Protein AF-A0AAW0MC09-F1 (afdb_monomer_lite)

Structure (mmCIF, N/CA/C/O backbone):
data_AF-A0AAW0MC09-F1
#
_entry.id   AF-A0AAW0MC09-F1
#
loop_
_atom_site.group_PDB
_atom_site.id
_atom_site.type_symbol
_atom_site.label_atom_id
_atom_site.label_alt_id
_atom_site.label_comp_id
_atom_site.label_asym_id
_atom_site.label_entity_id
_atom_site.label_seq_id
_atom_site.pdbx_PDB_ins_code
_atom_site.Cartn_x
_atom_site.Cartn_y
_atom_site.Cartn_z
_atom_site.occupancy
_atom_site.B_iso_or_equiv
_atom_site.auth_seq_id
_atom_site.auth_comp_id
_atom_site.auth_asym_id
_atom_site.auth_atom_id
_atom_site.pdbx_PDB_model_num
ATOM 1 N N . MET A 1 1 ? 62.954 31.240 36.782 1.00 37.28 1 MET A N 1
ATOM 2 C CA . MET A 1 1 ? 61.511 31.162 36.483 1.00 37.28 1 MET A CA 1
ATOM 3 C C . MET A 1 1 ? 61.408 30.540 35.108 1.00 37.28 1 MET A C 1
ATOM 5 O O . MET A 1 1 ? 62.032 31.078 34.206 1.00 37.28 1 MET A O 1
ATOM 9 N N . SER A 1 2 ? 60.760 29.383 34.988 1.00 42.66 2 SER A N 1
ATOM 10 C CA . SER A 1 2 ? 60.651 28.639 33.728 1.00 42.66 2 SER A CA 1
ATOM 11 C C . SER A 1 2 ? 59.181 28.514 33.343 1.00 42.66 2 SER A C 1
ATOM 13 O O . SER A 1 2 ? 58.342 28.238 34.199 1.00 42.66 2 SER A O 1
ATOM 15 N N . GLU A 1 3 ? 58.916 28.792 32.072 1.00 56.56 3 GLU A N 1
ATOM 16 C CA . GLU A 1 3 ? 57.633 28.738 31.366 1.00 56.56 3 GLU A CA 1
ATOM 17 C C . GLU A 1 3 ? 57.202 27.291 31.055 1.00 56.56 3 GLU A C 1
ATOM 19 O O . GLU A 1 3 ? 58.054 26.406 31.098 1.00 56.56 3 GLU A O 1
ATOM 24 N N . ASP A 1 4 ? 55.904 27.087 30.747 1.00 43.62 4 ASP A N 1
ATOM 25 C CA . ASP A 1 4 ? 55.271 26.022 29.915 1.00 43.62 4 ASP A CA 1
ATOM 26 C C . ASP A 1 4 ? 53.829 25.736 30.424 1.00 43.62 4 ASP A C 1
ATOM 28 O O . ASP A 1 4 ? 53.580 25.808 31.621 1.00 43.62 4 ASP A O 1
ATOM 32 N N . LYS A 1 5 ? 52.782 25.364 29.671 1.00 45.06 5 LYS A N 1
ATOM 33 C CA . LYS A 1 5 ? 52.511 25.168 28.239 1.00 45.06 5 LYS A CA 1
ATOM 34 C C . LYS A 1 5 ? 50.998 24.922 28.067 1.00 45.06 5 LYS A C 1
ATOM 36 O O . LYS A 1 5 ? 50.389 24.233 28.877 1.00 45.06 5 LYS A O 1
ATOM 41 N N . ALA A 1 6 ? 50.449 25.440 26.970 1.00 40.31 6 ALA A N 1
ATOM 42 C CA . ALA A 1 6 ? 49.370 24.889 26.137 1.00 40.31 6 ALA A CA 1
ATOM 43 C C . ALA A 1 6 ? 48.249 24.046 26.795 1.00 40.31 6 ALA A C 1
ATOM 45 O O . ALA A 1 6 ? 48.394 22.846 27.020 1.00 40.31 6 ALA A O 1
ATOM 46 N N . CYS A 1 7 ? 47.054 24.635 26.917 1.00 45.56 7 CYS A N 1
ATOM 47 C CA . CYS A 1 7 ? 45.808 23.874 27.007 1.00 45.56 7 CYS A CA 1
ATOM 48 C C . CYS A 1 7 ? 45.470 23.339 25.606 1.00 45.56 7 CYS A C 1
ATOM 50 O O . CYS A 1 7 ? 44.885 24.034 24.774 1.00 45.56 7 CYS A O 1
ATOM 52 N N . THR A 1 8 ? 45.941 22.130 25.307 1.00 40.38 8 THR A N 1
ATOM 53 C CA . THR A 1 8 ? 45.700 21.455 24.033 1.00 40.38 8 THR A CA 1
ATOM 54 C C . THR A 1 8 ? 44.261 20.962 23.978 1.00 40.38 8 THR A C 1
ATOM 56 O O . THR A 1 8 ? 43.863 20.036 24.682 1.00 40.38 8 THR A O 1
ATOM 59 N N . SER A 1 9 ? 43.486 21.604 23.114 1.00 52.22 9 SER A N 1
ATOM 60 C CA . SER A 1 9 ? 42.202 21.133 22.620 1.00 52.22 9 SER A CA 1
ATOM 61 C C . SER A 1 9 ? 42.309 19.762 21.950 1.00 52.22 9 SER A C 1
ATOM 63 O O . SER A 1 9 ? 43.272 19.508 21.227 1.00 52.22 9 SER A O 1
ATOM 65 N N . SER A 1 10 ? 41.205 19.016 22.032 1.00 54.09 10 SER A N 1
ATOM 66 C CA . SER A 1 10 ? 40.846 17.865 21.196 1.00 54.09 10 SER A CA 1
ATOM 67 C C . SER A 1 10 ? 41.462 16.538 21.619 1.00 54.09 10 SER A C 1
ATOM 69 O O . SER A 1 10 ? 42.669 16.445 21.738 1.00 54.09 10 SER A O 1
ATOM 71 N N . LEU A 1 11 ? 40.607 15.531 21.823 1.00 49.94 11 LEU A N 1
ATOM 72 C CA . LEU A 1 11 ? 40.699 14.173 21.268 1.00 49.94 11 LEU A CA 1
ATOM 73 C C . LEU A 1 11 ? 39.473 13.376 21.775 1.00 49.94 11 LEU A C 1
ATOM 75 O O . LEU A 1 11 ? 39.583 12.475 22.601 1.00 49.94 11 LEU A O 1
ATOM 79 N N . VAL A 1 12 ? 38.270 13.726 21.299 1.00 50.88 12 VAL A N 1
ATOM 80 C CA . VAL A 1 12 ? 37.156 12.759 21.289 1.00 50.88 12 VAL A CA 1
ATOM 81 C C . VAL A 1 12 ? 37.429 11.824 20.118 1.00 50.88 12 VAL A C 1
ATOM 83 O O . VAL A 1 12 ? 37.385 12.240 18.960 1.00 50.88 12 VAL A O 1
ATOM 86 N N . SER A 1 13 ? 37.789 10.582 20.436 1.00 51.94 13 SER A N 1
ATOM 87 C CA . SER A 1 13 ? 38.109 9.533 19.471 1.00 51.94 13 SER A CA 1
ATOM 88 C C . SER A 1 13 ? 36.950 9.327 18.496 1.00 51.94 13 SER A C 1
ATOM 90 O O . SER A 1 13 ? 35.849 8.933 18.878 1.00 51.94 13 SER A O 1
ATOM 92 N N . LYS A 1 14 ? 37.222 9.605 17.221 1.00 55.19 14 LYS A N 1
ATOM 93 C CA . LYS A 1 14 ? 36.263 9.631 16.107 1.00 55.19 14 LYS A CA 1
ATOM 94 C C . LYS A 1 14 ? 35.772 8.241 15.672 1.00 55.19 14 LYS A C 1
ATOM 96 O O . LYS A 1 14 ? 34.895 8.153 14.826 1.00 55.19 14 LYS A O 1
ATOM 101 N N . GLU A 1 15 ? 36.321 7.176 16.253 1.00 53.97 15 GLU A N 1
ATOM 102 C CA . GLU A 1 15 ? 36.104 5.790 15.814 1.00 53.97 15 GLU A CA 1
ATOM 103 C C . GLU A 1 15 ? 34.953 5.085 16.547 1.00 53.97 15 GLU A C 1
ATOM 105 O O . GLU A 1 15 ? 34.373 4.152 16.013 1.00 53.97 15 GLU A O 1
ATOM 110 N N . LYS A 1 16 ? 34.553 5.537 17.745 1.00 52.34 16 LYS A N 1
ATOM 111 C CA . LYS A 1 16 ? 33.585 4.794 18.581 1.00 52.34 16 LYS A CA 1
ATOM 112 C C . LYS A 1 16 ? 32.110 5.134 18.323 1.00 52.34 16 LYS A C 1
ATOM 114 O O . LYS A 1 16 ? 31.219 4.508 18.894 1.00 52.34 16 LYS A O 1
ATOM 119 N N . VAL A 1 17 ? 31.851 6.157 17.507 1.00 54.62 17 VAL A N 1
ATOM 120 C CA . VAL A 1 17 ? 30.492 6.644 17.209 1.00 54.62 17 VAL A CA 1
ATOM 121 C C . VAL A 1 17 ? 29.860 5.857 16.057 1.00 54.62 17 VAL A C 1
ATOM 123 O O . VAL A 1 17 ? 28.640 5.745 16.007 1.00 54.62 17 VAL A O 1
ATOM 126 N N . ASP A 1 18 ? 30.668 5.260 15.180 1.00 57.72 18 ASP A N 1
ATOM 127 C CA . ASP A 1 18 ? 30.186 4.619 13.953 1.00 57.72 18 ASP A CA 1
ATOM 128 C C . ASP A 1 18 ? 29.474 3.286 14.236 1.00 57.72 18 ASP A C 1
ATOM 130 O O . ASP A 1 18 ? 28.317 3.105 13.862 1.00 57.72 18 ASP A O 1
ATOM 134 N N . ASP A 1 19 ? 30.082 2.408 15.040 1.00 60.41 19 ASP A N 1
ATOM 135 C CA . ASP A 1 19 ? 29.486 1.111 15.408 1.00 60.41 19 ASP A CA 1
ATOM 136 C C . ASP A 1 19 ? 28.172 1.255 16.193 1.00 60.41 19 ASP A C 1
ATOM 138 O O . ASP A 1 19 ? 27.230 0.481 16.019 1.00 60.41 19 ASP A O 1
ATOM 142 N N . THR A 1 20 ? 28.081 2.284 17.043 1.00 64.88 20 THR A N 1
ATOM 143 C CA . THR A 1 20 ? 26.876 2.547 17.847 1.00 64.88 20 THR A CA 1
ATOM 144 C C . THR A 1 20 ? 25.746 3.121 16.987 1.00 64.88 20 THR A C 1
ATOM 146 O O . THR A 1 20 ? 24.583 2.780 17.194 1.00 64.88 20 THR A O 1
ATOM 149 N N . MET A 1 21 ? 26.069 3.964 16.000 1.00 63.19 21 MET A N 1
ATOM 150 C CA . MET A 1 21 ? 25.094 4.518 15.053 1.00 63.19 21 MET A CA 1
ATOM 151 C C . MET A 1 21 ? 24.599 3.459 14.057 1.00 63.19 21 MET A C 1
ATOM 153 O O . MET A 1 21 ? 23.406 3.420 13.762 1.00 63.19 21 MET A O 1
ATOM 157 N N . ASN A 1 22 ? 25.479 2.564 13.598 1.00 61.34 22 ASN A N 1
ATOM 158 C CA . ASN A 1 22 ? 25.118 1.443 12.727 1.00 61.34 22 ASN A CA 1
ATOM 159 C C . ASN A 1 22 ? 24.228 0.423 13.459 1.00 61.34 22 ASN A C 1
ATOM 161 O O . ASN A 1 22 ? 23.187 0.031 12.940 1.00 61.34 22 ASN A O 1
ATOM 165 N N . SER A 1 23 ? 24.546 0.087 14.715 1.00 60.66 23 SER A N 1
ATOM 166 C CA . SER A 1 23 ? 23.701 -0.790 15.544 1.00 60.66 23 SER A CA 1
ATOM 167 C C . SER A 1 23 ? 22.334 -0.170 15.884 1.00 60.66 23 SER A C 1
ATO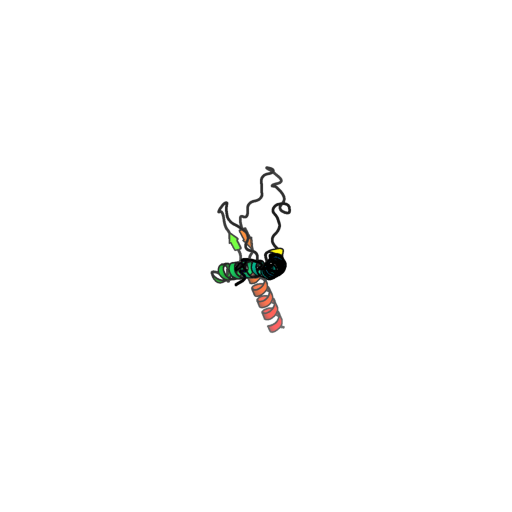M 169 O O . SER A 1 23 ? 21.324 -0.878 15.970 1.00 60.66 23 SER A O 1
ATOM 171 N N . LEU A 1 24 ? 22.268 1.162 16.025 1.00 59.72 24 LEU A N 1
ATOM 172 C CA . LEU A 1 24 ? 20.998 1.879 16.138 1.00 59.72 24 LEU A CA 1
ATOM 173 C C . LEU A 1 24 ? 20.177 1.727 14.848 1.00 59.72 24 LEU A C 1
ATOM 175 O O . LEU A 1 24 ? 18.976 1.505 14.949 1.00 59.72 24 LEU A O 1
ATOM 179 N N . MET A 1 25 ? 20.814 1.796 13.670 1.00 59.72 25 MET A N 1
ATOM 180 C CA . MET A 1 25 ? 20.168 1.649 12.359 1.00 59.72 25 MET A CA 1
ATOM 181 C C . MET A 1 25 ? 19.569 0.245 12.145 1.00 59.72 25 MET A C 1
ATOM 183 O O . MET A 1 25 ? 18.428 0.137 11.698 1.00 59.72 25 MET A O 1
ATOM 187 N N . ASP A 1 26 ? 20.273 -0.815 12.552 1.00 55.94 26 ASP A N 1
ATOM 188 C CA . ASP A 1 26 ? 19.785 -2.206 12.465 1.00 55.94 26 ASP A CA 1
ATOM 189 C C . ASP A 1 26 ? 18.561 -2.462 13.360 1.00 55.94 26 ASP A C 1
ATOM 191 O O . ASP A 1 26 ? 17.666 -3.240 13.029 1.00 55.94 26 ASP A O 1
ATOM 195 N N . SER A 1 27 ? 18.440 -1.728 14.469 1.00 56.09 27 SER A N 1
ATOM 196 C CA . SER A 1 27 ? 17.258 -1.797 15.339 1.00 56.09 27 SER A CA 1
ATOM 197 C C . SER A 1 27 ? 15.986 -1.211 14.691 1.00 56.09 27 SER A C 1
ATOM 199 O O . SER A 1 27 ? 14.887 -1.402 15.218 1.00 56.09 27 SER A O 1
ATOM 201 N N . PHE A 1 28 ? 16.096 -0.523 13.543 1.00 52.72 28 PHE A N 1
ATOM 202 C CA . PHE A 1 28 ? 14.957 -0.002 12.774 1.00 52.72 28 PHE A CA 1
ATOM 203 C C . PHE A 1 28 ? 14.399 -0.984 11.735 1.00 52.72 28 PHE A C 1
ATOM 205 O O . PHE A 1 28 ? 13.360 -0.688 11.140 1.00 52.72 28 PHE A O 1
ATOM 212 N N . GLU A 1 29 ? 14.997 -2.160 11.519 1.00 52.78 29 GLU A N 1
ATOM 213 C CA . GLU A 1 29 ? 14.425 -3.147 10.586 1.00 52.78 29 GLU A CA 1
ATOM 214 C C . GLU A 1 29 ? 13.011 -3.590 11.017 1.00 52.78 29 GLU A C 1
ATOM 216 O O . GLU A 1 29 ? 12.113 -3.731 10.185 1.00 52.78 29 GLU A O 1
ATOM 221 N N . GLY A 1 30 ? 12.749 -3.663 12.329 1.00 57.44 30 GLY A N 1
ATOM 222 C CA . GLY A 1 30 ? 11.408 -3.904 12.883 1.00 57.44 30 GLY A CA 1
ATOM 223 C C . GLY A 1 30 ? 10.454 -2.698 12.841 1.00 57.44 30 GLY A C 1
ATOM 224 O O . GLY A 1 30 ? 9.251 -2.846 13.073 1.00 57.44 30 GLY A O 1
ATOM 225 N N . ASP A 1 31 ? 10.950 -1.495 12.544 1.00 73.00 31 ASP A N 1
ATOM 226 C CA . ASP A 1 31 ? 10.145 -0.267 12.507 1.00 73.00 31 ASP A CA 1
ATOM 227 C C . ASP A 1 31 ? 9.295 -0.185 11.228 1.00 73.00 31 ASP A C 1
ATOM 229 O O . ASP A 1 31 ? 8.140 0.243 11.256 1.00 73.00 31 ASP A O 1
ATOM 233 N N . ASN A 1 32 ? 9.817 -0.670 10.099 1.00 82.56 32 ASN A N 1
ATOM 234 C CA . ASN A 1 32 ? 9.090 -0.683 8.828 1.00 82.56 32 ASN A CA 1
ATOM 235 C C . ASN A 1 32 ? 7.843 -1.585 8.876 1.00 82.56 32 ASN A C 1
ATOM 237 O O . ASN A 1 32 ? 6.740 -1.159 8.515 1.00 82.56 32 ASN A O 1
ATOM 241 N N . ASP A 1 33 ? 7.985 -2.806 9.389 1.00 86.38 33 ASP A N 1
ATOM 242 C CA . ASP A 1 33 ? 6.856 -3.725 9.540 1.00 86.38 33 ASP A CA 1
ATOM 243 C C . ASP A 1 33 ? 5.835 -3.192 10.543 1.00 86.38 33 ASP A C 1
ATOM 245 O O . ASP A 1 33 ? 4.634 -3.223 10.274 1.00 86.38 33 ASP A O 1
ATOM 249 N N . ARG A 1 34 ? 6.287 -2.591 11.649 1.00 86.06 34 ARG A N 1
ATOM 250 C CA . ARG A 1 34 ? 5.394 -1.940 12.614 1.00 86.06 34 ARG A CA 1
ATOM 251 C C . ARG A 1 34 ? 4.609 -0.783 11.990 1.00 86.06 34 ARG A C 1
ATOM 253 O O . ARG A 1 34 ? 3.407 -0.665 12.231 1.00 86.06 34 ARG A O 1
ATOM 260 N N . LYS A 1 35 ? 5.255 0.058 11.178 1.00 88.12 35 LYS A N 1
ATOM 261 C CA . LYS A 1 35 ? 4.608 1.159 10.439 1.00 88.12 35 LYS A CA 1
ATOM 262 C C . LYS A 1 35 ? 3.617 0.647 9.396 1.00 88.12 35 LYS A C 1
ATOM 264 O O . LYS A 1 35 ? 2.517 1.195 9.274 1.00 88.12 35 LYS A O 1
ATOM 269 N N . SER A 1 36 ? 3.985 -0.409 8.674 1.00 87.94 36 SER A N 1
ATOM 270 C CA . SER A 1 36 ? 3.120 -1.075 7.695 1.00 87.94 36 SER A CA 1
ATOM 271 C C . SER A 1 36 ? 1.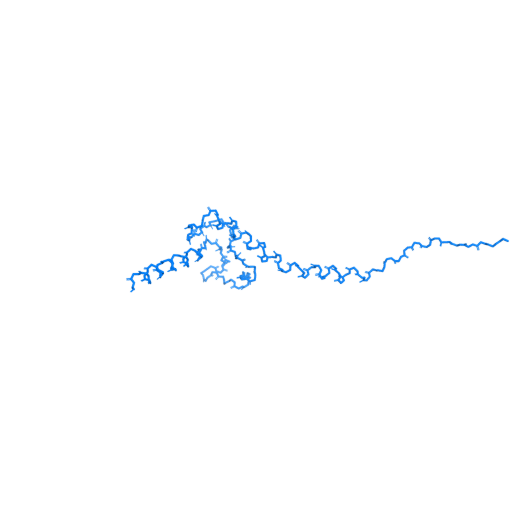886 -1.662 8.375 1.00 87.94 36 SER A C 1
ATOM 273 O O . SER A 1 36 ? 0.761 -1.390 7.956 1.00 87.94 36 SER A O 1
ATOM 275 N N . TRP A 1 37 ? 2.078 -2.349 9.501 1.00 88.00 37 TRP A N 1
ATOM 276 C CA . TRP A 1 37 ? 1.005 -2.899 10.318 1.00 88.00 37 TRP A CA 1
ATOM 277 C C . TRP A 1 37 ? 0.081 -1.817 10.883 1.00 88.00 37 TRP A C 1
ATOM 279 O O . TRP A 1 37 ? -1.138 -1.922 10.753 1.00 88.00 37 TRP A O 1
ATOM 289 N N . ALA A 1 38 ? 0.633 -0.734 11.434 1.00 89.50 38 ALA A N 1
ATOM 290 C CA . ALA A 1 38 ? -0.159 0.386 11.939 1.00 89.50 38 ALA A CA 1
ATOM 291 C C . ALA A 1 38 ? -1.005 1.029 10.826 1.00 89.50 38 ALA A C 1
ATOM 293 O O . ALA A 1 38 ? -2.209 1.224 10.997 1.00 89.50 38 ALA A O 1
ATOM 294 N N . SER A 1 39 ? -0.406 1.276 9.656 1.00 88.56 39 SER A N 1
ATOM 295 C CA . SER A 1 39 ? -1.113 1.805 8.480 1.00 88.56 39 SER A CA 1
ATOM 296 C C . SER A 1 39 ? -2.203 0.844 8.000 1.00 88.56 39 SER A C 1
ATOM 298 O O . SER A 1 39 ? -3.303 1.262 7.628 1.00 88.56 39 SER A O 1
ATOM 300 N N . PHE A 1 40 ? -1.916 -0.460 8.032 1.00 88.50 40 PHE A N 1
ATOM 301 C CA . PHE A 1 40 ? -2.864 -1.509 7.689 1.00 88.50 40 PHE A CA 1
ATOM 302 C C . PHE A 1 40 ? -4.069 -1.508 8.640 1.00 88.50 40 PHE A C 1
ATOM 304 O O . PHE A 1 40 ? -5.218 -1.485 8.186 1.00 88.50 40 PHE A O 1
ATOM 311 N N . GLN A 1 41 ? -3.828 -1.470 9.952 1.00 87.31 41 GLN A N 1
ATOM 312 C CA . GLN A 1 41 ? -4.872 -1.423 10.977 1.00 87.31 41 GLN A CA 1
ATOM 313 C C . GLN A 1 41 ? -5.697 -0.137 10.903 1.00 87.31 41 GLN A C 1
ATOM 315 O O . GLN A 1 41 ? -6.923 -0.199 10.948 1.00 87.31 41 GLN A O 1
ATOM 320 N N . GLU A 1 42 ? -5.058 1.020 10.727 1.00 89.56 42 GLU A N 1
ATOM 321 C CA . GLU A 1 42 ? -5.755 2.305 10.627 1.00 89.56 42 GLU A CA 1
ATOM 322 C 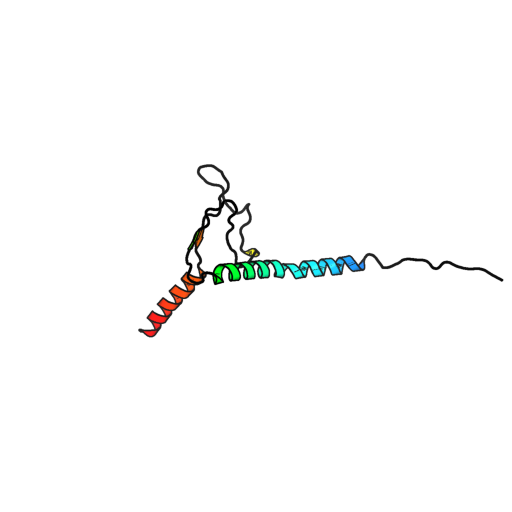C . GLU A 1 42 ? -6.702 2.334 9.419 1.00 89.56 42 GLU A C 1
ATOM 324 O O . GLU A 1 42 ? -7.825 2.838 9.496 1.00 89.56 42 GLU A O 1
ATOM 329 N N . ARG A 1 43 ? -6.277 1.768 8.280 1.00 87.38 43 ARG A N 1
ATOM 330 C CA . ARG A 1 43 ? -7.113 1.719 7.074 1.00 87.38 43 ARG A CA 1
ATOM 331 C C . ARG A 1 43 ? -8.249 0.710 7.208 1.00 87.38 43 ARG A C 1
ATOM 333 O O . ARG A 1 43 ? -9.373 1.035 6.836 1.00 87.38 43 ARG A O 1
ATOM 340 N N . THR A 1 44 ? -7.961 -0.492 7.705 1.00 84.56 44 THR A N 1
ATOM 341 C CA . THR A 1 44 ? -8.954 -1.575 7.821 1.00 84.56 44 THR A CA 1
ATOM 342 C C . THR A 1 44 ? -9.953 -1.332 8.951 1.00 84.56 44 THR A C 1
ATOM 344 O O . THR A 1 44 ? -11.122 -1.680 8.813 1.00 84.56 44 THR A O 1
ATOM 347 N N . GLY A 1 45 ? -9.544 -0.652 10.024 1.00 85.88 45 GLY A N 1
ATOM 348 C CA . GLY A 1 45 ? -10.411 -0.284 11.144 1.00 85.88 45 GLY A CA 1
ATOM 349 C C . GLY A 1 45 ? -11.514 0.716 10.785 1.00 85.88 45 GLY A C 1
ATOM 350 O O . GLY A 1 45 ? -12.553 0.724 11.436 1.00 85.88 45 GLY A O 1
ATOM 351 N N . LYS A 1 46 ? -11.341 1.516 9.721 1.00 88.25 46 LYS A N 1
ATOM 352 C CA . LYS A 1 46 ? -12.374 2.453 9.229 1.00 88.25 46 LYS A CA 1
ATOM 353 C C . LYS A 1 46 ? -13.596 1.734 8.658 1.00 88.25 46 LYS A C 1
ATOM 355 O O . LYS A 1 46 ? -14.701 2.261 8.722 1.00 88.25 46 LYS A O 1
ATOM 360 N N . ALA A 1 47 ? -13.394 0.551 8.085 1.00 85.94 47 ALA A N 1
ATOM 361 C CA . ALA A 1 47 ? -14.451 -0.255 7.492 1.00 85.94 47 ALA A CA 1
ATOM 362 C C . ALA A 1 47 ? -14.115 -1.749 7.657 1.00 85.94 47 ALA A C 1
ATOM 364 O O . ALA A 1 47 ? -13.774 -2.419 6.681 1.00 85.94 47 ALA A O 1
ATOM 365 N N . PRO A 1 48 ? -14.229 -2.305 8.879 1.00 81.38 48 PRO A N 1
ATOM 366 C CA . PRO A 1 48 ? -13.884 -3.706 9.153 1.00 81.38 48 PRO A CA 1
ATOM 367 C C . PRO A 1 48 ? -14.794 -4.688 8.401 1.00 81.38 48 PRO A C 1
ATOM 369 O O . PRO A 1 48 ? -14.502 -5.880 8.290 1.00 81.38 48 PRO A O 1
ATOM 372 N N . GLU A 1 49 ? -15.914 -4.179 7.883 1.00 80.75 49 GLU A N 1
ATOM 373 C CA . GLU A 1 49 ? -16.887 -4.914 7.092 1.00 80.75 49 GLU A CA 1
ATOM 374 C C . GLU A 1 49 ? -16.559 -5.009 5.601 1.00 80.75 49 GLU A C 1
ATOM 376 O O . GLU A 1 49 ? -17.185 -5.769 4.859 1.00 80.75 49 GLU A O 1
ATOM 381 N N . GLN A 1 50 ? -15.571 -4.249 5.149 1.00 84.50 50 GLN A N 1
ATOM 382 C CA . GLN A 1 50 ? -15.241 -4.146 3.745 1.00 84.50 50 GLN A CA 1
ATOM 383 C C . GLN A 1 50 ? -14.510 -5.404 3.262 1.00 84.50 50 GLN A C 1
ATOM 385 O O . GLN A 1 50 ? -13.480 -5.796 3.804 1.00 84.50 50 GLN A O 1
ATOM 390 N N . VAL A 1 51 ? -15.039 -6.028 2.209 1.00 83.62 51 VAL A N 1
ATOM 391 C CA . VAL A 1 51 ? -14.414 -7.185 1.536 1.00 83.62 51 VAL A CA 1
ATOM 392 C C . VAL A 1 51 ? -13.600 -6.784 0.307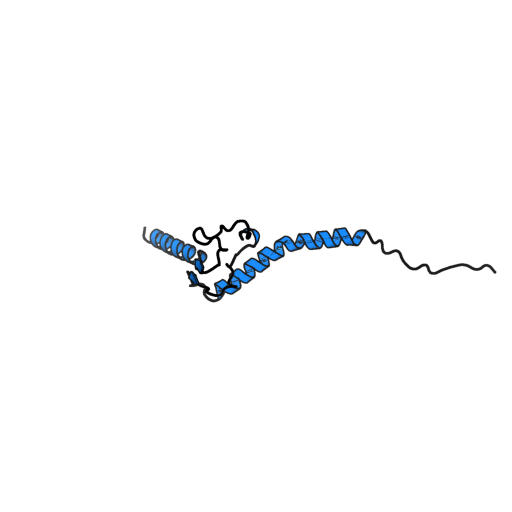 1.00 83.62 51 VAL A C 1
ATOM 394 O O . VAL A 1 51 ? -12.714 -7.521 -0.114 1.00 83.62 51 VAL A O 1
ATOM 397 N N . LEU A 1 52 ? -13.870 -5.604 -0.255 1.00 87.81 52 LEU A N 1
ATOM 398 C CA . LEU A 1 52 ? -13.222 -5.092 -1.457 1.00 87.81 52 LEU A CA 1
ATOM 399 C C . LEU A 1 52 ? -12.857 -3.623 -1.273 1.00 87.81 52 LEU A C 1
ATOM 401 O O . LEU A 1 52 ? -13.727 -2.783 -1.037 1.00 87.81 52 LEU A O 1
ATOM 405 N N . ARG A 1 53 ? -11.578 -3.303 -1.453 1.00 86.81 53 ARG A N 1
ATOM 406 C CA . ARG A 1 53 ? -11.067 -1.937 -1.522 1.00 86.81 53 ARG A CA 1
ATOM 407 C C . ARG A 1 53 ? -10.756 -1.587 -2.971 1.00 86.81 53 ARG A C 1
ATOM 409 O O . ARG A 1 53 ? -9.729 -2.003 -3.492 1.00 86.81 53 ARG A O 1
ATOM 416 N N . TYR A 1 54 ? -11.614 -0.788 -3.593 1.00 88.56 54 TYR A N 1
ATOM 417 C CA . TYR A 1 54 ? -11.409 -0.255 -4.941 1.00 88.56 54 TYR A CA 1
ATOM 418 C C . TYR A 1 54 ? -10.793 1.151 -4.883 1.00 88.56 54 TYR A C 1
ATOM 420 O O . TYR A 1 54 ? -11.207 1.980 -4.072 1.00 88.56 54 TYR A O 1
ATOM 428 N N . CYS A 1 55 ? -9.782 1.429 -5.706 1.00 84.81 55 CYS A N 1
ATOM 429 C CA . CYS A 1 55 ? -9.065 2.702 -5.766 1.00 84.81 55 CYS A CA 1
ATOM 430 C C . CYS A 1 55 ? -8.642 3.025 -7.205 1.00 84.81 55 CYS A C 1
ATOM 432 O O . CYS A 1 55 ? -7.611 2.565 -7.675 1.00 84.81 55 CYS A O 1
ATOM 434 N N . ARG A 1 56 ? -9.386 3.913 -7.871 1.00 79.00 56 ARG A N 1
ATOM 435 C CA . ARG A 1 56 ? -9.119 4.326 -9.262 1.00 79.00 56 ARG A CA 1
ATOM 436 C C . ARG A 1 56 ? -7.996 5.367 -9.418 1.00 79.00 56 ARG A C 1
ATOM 438 O O . ARG A 1 56 ? -7.723 5.829 -10.519 1.00 79.00 56 ARG A O 1
ATOM 445 N N . ASN A 1 57 ? -7.387 5.812 -8.321 1.00 81.56 57 ASN A N 1
ATOM 446 C CA . ASN A 1 57 ? -6.404 6.891 -8.367 1.00 81.56 57 ASN A CA 1
ATOM 447 C C . ASN A 1 57 ? -5.051 6.370 -8.876 1.00 81.56 57 ASN A C 1
ATOM 449 O O . ASN A 1 57 ? -4.560 5.376 -8.352 1.00 81.56 57 ASN A O 1
ATOM 453 N N . GLY A 1 58 ? -4.400 7.067 -9.813 1.00 76.12 58 GLY A N 1
ATOM 454 C CA . GLY A 1 58 ? -3.123 6.618 -10.401 1.00 76.12 58 GLY A CA 1
ATOM 455 C C . GLY A 1 58 ? -1.960 6.486 -9.404 1.00 76.12 58 GLY A C 1
ATOM 456 O O . GLY A 1 58 ? -0.994 5.781 -9.666 1.00 76.12 58 GLY A O 1
ATOM 457 N N . GLY A 1 59 ? -2.065 7.129 -8.235 1.00 79.44 59 GLY A N 1
ATOM 458 C CA . GLY A 1 59 ? -1.121 6.984 -7.120 1.00 79.44 59 GLY A CA 1
ATOM 459 C C . GLY A 1 59 ? -1.563 5.998 -6.035 1.00 79.44 59 GLY A C 1
ATOM 460 O O . GLY A 1 59 ? -0.960 5.966 -4.961 1.00 79.44 59 GLY A O 1
ATOM 461 N N . ALA A 1 60 ? -2.648 5.250 -6.248 1.00 84.19 60 ALA A N 1
ATOM 462 C CA . ALA A 1 60 ? -3.128 4.288 -5.272 1.00 84.19 60 ALA A CA 1
ATOM 463 C C . ALA A 1 60 ? -2.116 3.153 -5.098 1.00 84.19 60 ALA A C 1
ATOM 465 O O . ALA A 1 60 ? -1.538 2.649 -6.057 1.00 84.19 60 ALA A O 1
ATOM 466 N N . LYS A 1 61 ? -1.910 2.755 -3.843 1.00 85.94 61 LYS A N 1
ATOM 467 C CA . LYS A 1 61 ? -1.022 1.654 -3.485 1.00 85.94 61 LYS A CA 1
ATOM 468 C C . LYS A 1 61 ? -1.811 0.541 -2.789 1.00 85.94 61 LYS A C 1
ATOM 470 O O . LYS A 1 61 ? -2.777 0.850 -2.066 1.00 85.94 61 LYS A O 1
ATOM 475 N N . PRO A 1 62 ? -1.415 -0.726 -3.002 1.00 88.00 62 PRO A N 1
ATOM 476 C CA . PRO A 1 62 ? -1.885 -1.835 -2.188 1.00 88.00 62 PRO A CA 1
ATOM 477 C C . PRO A 1 62 ? -1.476 -1.625 -0.729 1.00 88.00 62 PRO A C 1
ATOM 479 O O . PRO A 1 62 ? -0.464 -0.989 -0.431 1.00 88.00 62 PRO A O 1
ATOM 482 N N . LEU A 1 63 ? -2.301 -2.137 0.174 1.00 88.12 63 LEU A N 1
ATOM 483 C CA . LEU A 1 63 ? -2.089 -2.078 1.610 1.00 88.12 63 LEU A CA 1
ATOM 484 C C . LEU A 1 63 ? -1.493 -3.408 2.073 1.00 88.12 63 LEU A C 1
ATOM 486 O O . LEU A 1 63 ? -2.115 -4.455 1.878 1.00 88.12 63 LEU A O 1
ATOM 490 N N . TRP A 1 64 ? -0.327 -3.359 2.708 1.00 87.12 64 TRP A N 1
ATOM 491 C CA . TRP A 1 64 ? 0.391 -4.544 3.170 1.00 87.12 64 TRP A CA 1
ATOM 492 C C . TRP A 1 64 ? 0.507 -4.542 4.696 1.00 87.12 64 TRP A C 1
ATOM 494 O O . TRP A 1 64 ? 0.813 -3.497 5.269 1.00 87.12 64 TRP A O 1
ATOM 504 N N . PRO A 1 65 ? 0.256 -5.679 5.369 1.00 85.38 65 PRO A N 1
ATOM 505 C CA . PRO A 1 65 ? 0.429 -5.788 6.816 1.00 85.38 65 PRO A CA 1
ATOM 506 C C . PRO A 1 65 ? 1.906 -5.850 7.228 1.00 85.38 65 PRO A C 1
ATOM 508 O O . PRO A 1 65 ? 2.227 -5.502 8.357 1.00 85.38 65 PRO A O 1
ATOM 511 N N . MET A 1 66 ? 2.786 -6.278 6.319 1.00 87.00 66 MET A N 1
ATOM 512 C CA . MET A 1 66 ? 4.234 -6.368 6.505 1.00 87.00 66 MET A CA 1
ATOM 513 C C . MET A 1 66 ? 4.920 -5.885 5.233 1.00 87.00 66 MET A C 1
ATOM 515 O O . MET A 1 66 ? 4.425 -6.128 4.130 1.00 87.00 66 MET A O 1
ATOM 519 N N . SER A 1 67 ? 6.053 -5.218 5.384 1.00 83.19 67 SER A N 1
ATOM 520 C CA . SER A 1 67 ? 6.825 -4.669 4.275 1.00 83.19 67 SER A CA 1
ATOM 521 C C . SER A 1 67 ? 7.598 -5.742 3.512 1.00 83.19 67 SER A C 1
ATOM 523 O O . SER A 1 67 ? 7.689 -5.678 2.290 1.00 83.19 67 SER A O 1
ATOM 525 N N . SER A 1 68 ? 8.050 -6.784 4.210 1.00 81.62 68 SER A N 1
ATOM 526 C CA . SER A 1 68 ? 8.706 -7.966 3.636 1.00 81.62 68 SER A CA 1
ATOM 527 C C . SER A 1 68 ? 7.821 -8.753 2.659 1.00 81.62 68 SER A C 1
ATOM 529 O O . SER A 1 68 ? 8.330 -9.404 1.752 1.00 81.62 68 SER A O 1
ATOM 531 N N . GLY A 1 69 ? 6.494 -8.681 2.808 1.00 78.56 69 GLY A N 1
ATOM 532 C CA . GLY A 1 69 ? 5.536 -9.339 1.912 1.00 78.56 69 GLY A CA 1
ATOM 533 C C . GLY A 1 69 ? 5.199 -8.541 0.649 1.00 78.56 69 GLY A C 1
ATOM 534 O O . GLY A 1 69 ? 4.437 -9.027 -0.186 1.00 78.56 69 GLY A O 1
ATOM 535 N N . GLN A 1 70 ? 5.711 -7.315 0.513 1.00 85.81 70 GLN A N 1
ATOM 536 C CA . GLN A 1 70 ? 5.412 -6.459 -0.626 1.00 85.81 70 GLN A CA 1
ATOM 537 C C . GLN A 1 70 ? 6.300 -6.832 -1.831 1.00 85.81 70 GLN A C 1
ATOM 539 O O . GLN A 1 70 ? 7.522 -6.741 -1.727 1.00 85.81 70 GLN A O 1
ATOM 544 N N . PRO A 1 71 ? 5.722 -7.168 -3.002 1.00 86.00 71 PRO A N 1
ATOM 545 C CA . PRO A 1 71 ? 6.504 -7.424 -4.205 1.00 86.00 71 PRO A CA 1
ATOM 546 C C . PRO A 1 71 ? 7.233 -6.157 -4.657 1.00 86.00 71 PRO A C 1
ATOM 548 O O . PRO A 1 71 ? 6.689 -5.043 -4.610 1.00 86.00 71 PRO A O 1
ATOM 551 N N . SER A 1 72 ? 8.463 -6.328 -5.133 1.00 85.88 72 SER A N 1
ATOM 552 C CA . SER A 1 72 ? 9.223 -5.249 -5.747 1.00 85.88 72 SER A CA 1
ATOM 553 C C . SER A 1 72 ? 8.659 -4.924 -7.134 1.00 85.88 72 SER A C 1
ATOM 555 O O . SER A 1 72 ? 7.926 -5.701 -7.746 1.00 85.88 72 SER A O 1
ATOM 557 N N . LYS A 1 73 ? 9.027 -3.762 -7.687 1.00 82.88 73 LYS A N 1
ATOM 558 C CA . LYS A 1 73 ? 8.616 -3.396 -9.055 1.00 82.88 73 LYS A CA 1
ATOM 559 C C . LYS A 1 73 ? 9.132 -4.371 -10.118 1.00 82.88 73 LYS A C 1
ATOM 561 O O . LYS A 1 73 ? 8.549 -4.418 -11.194 1.00 82.88 73 LYS A O 1
ATOM 566 N N . ALA A 1 74 ? 10.217 -5.094 -9.837 1.00 84.44 74 ALA A N 1
ATOM 567 C CA . ALA A 1 74 ? 10.771 -6.089 -10.747 1.00 84.44 74 ALA A CA 1
ATOM 568 C C . ALA A 1 74 ? 9.950 -7.389 -10.752 1.00 84.44 74 ALA A C 1
ATOM 570 O O . ALA A 1 74 ? 9.898 -8.062 -11.776 1.00 84.44 74 ALA A O 1
ATOM 571 N N . ASP A 1 75 ? 9.266 -7.695 -9.645 1.00 86.69 75 ASP A N 1
ATOM 572 C CA . ASP A 1 75 ? 8.452 -8.909 -9.493 1.00 86.69 75 ASP A CA 1
ATOM 573 C C . ASP A 1 75 ? 7.078 -8.784 -10.168 1.00 86.69 75 ASP A C 1
ATOM 575 O O . ASP A 1 75 ? 6.382 -9.776 -10.383 1.00 86.69 75 ASP A O 1
ATOM 579 N N . ILE A 1 76 ? 6.660 -7.557 -10.497 1.00 88.94 76 ILE A N 1
ATOM 580 C CA . ILE A 1 76 ? 5.366 -7.282 -11.119 1.00 88.94 76 ILE A CA 1
ATOM 581 C C . ILE A 1 76 ? 5.525 -7.361 -12.645 1.00 88.94 76 ILE A C 1
ATOM 583 O O . ILE A 1 76 ? 6.248 -6.545 -13.227 1.00 88.94 76 ILE A O 1
ATOM 587 N N . PRO A 1 77 ? 4.835 -8.295 -13.327 1.00 90.69 77 PRO A N 1
ATOM 588 C CA . PRO A 1 77 ? 4.921 -8.407 -14.776 1.00 90.69 77 PRO A CA 1
ATOM 589 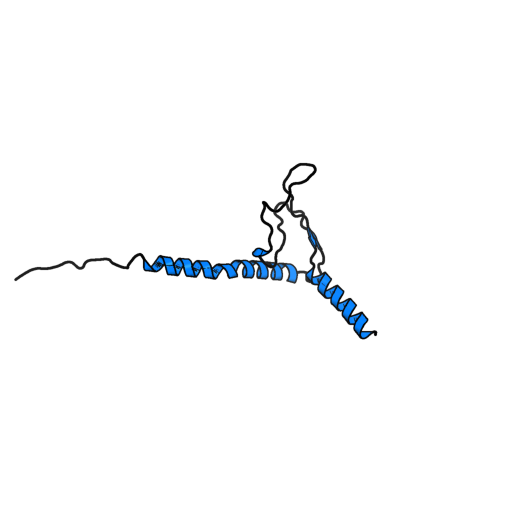C C . PRO A 1 77 ? 4.342 -7.166 -15.462 1.00 90.69 77 PRO A C 1
ATOM 591 O O . PRO A 1 77 ? 3.509 -6.445 -14.913 1.00 90.69 77 PRO A O 1
ATOM 594 N N . LYS A 1 78 ? 4.770 -6.921 -16.699 1.00 92.56 78 LYS A N 1
ATOM 595 C CA . LYS A 1 78 ? 4.179 -5.884 -17.554 1.00 92.56 78 LYS A CA 1
ATOM 596 C C . LYS A 1 78 ? 2.869 -6.381 -18.166 1.00 92.56 78 LYS A C 1
ATOM 598 O O . LYS A 1 78 ? 2.615 -7.580 -18.235 1.00 92.56 78 LYS A O 1
ATOM 603 N N . CYS A 1 79 ? 2.039 -5.456 -18.638 1.00 90.81 79 CYS A N 1
ATOM 604 C CA . CYS A 1 79 ? 0.818 -5.801 -19.360 1.00 90.81 79 CYS A CA 1
ATOM 605 C C . CYS A 1 79 ? 1.143 -6.598 -20.634 1.00 90.81 79 CYS A C 1
ATOM 607 O O . CYS A 1 79 ? 1.894 -6.124 -21.483 1.00 90.81 79 CYS A O 1
ATOM 609 N N . ASN A 1 80 ? 0.515 -7.762 -20.807 1.00 93.25 80 ASN A N 1
ATOM 610 C CA . ASN A 1 80 ? 0.746 -8.635 -21.966 1.00 93.25 80 ASN A CA 1
ATOM 611 C C . ASN A 1 80 ? 0.260 -8.041 -23.300 1.00 93.25 80 ASN A C 1
ATOM 613 O O . ASN A 1 80 ? 0.683 -8.498 -24.355 1.00 93.25 80 ASN A O 1
ATOM 617 N N . TYR A 1 81 ? -0.621 -7.036 -23.264 1.00 94.12 81 TYR A N 1
ATOM 618 C CA . TYR A 1 81 ? -1.198 -6.428 -24.467 1.00 94.12 81 TYR A CA 1
ATOM 619 C C . TYR A 1 81 ? -0.459 -5.161 -24.911 1.00 94.12 81 TYR A C 1
ATOM 621 O O . TYR A 1 81 ? -0.216 -4.979 -26.098 1.00 94.12 81 TYR A O 1
ATOM 629 N N . CYS A 1 82 ? -0.102 -4.276 -23.972 1.00 94.38 82 CYS A N 1
ATOM 630 C CA . CYS A 1 82 ? 0.531 -2.987 -24.285 1.00 94.38 82 CYS A CA 1
ATOM 631 C C . CYS A 1 82 ? 1.980 -2.855 -23.792 1.00 94.38 82 CYS A C 1
ATOM 633 O O . CYS A 1 82 ? 2.626 -1.852 -24.076 1.00 94.38 82 CYS A O 1
ATOM 635 N N . GLY A 1 83 ? 2.489 -3.811 -23.007 1.00 91.88 83 GLY A N 1
ATOM 636 C CA . GLY A 1 83 ? 3.828 -3.750 -22.407 1.00 91.88 83 GLY A CA 1
ATOM 637 C C . GLY A 1 83 ? 3.997 -2.693 -21.307 1.00 91.88 83 GLY A C 1
ATOM 638 O O . GLY A 1 83 ? 5.099 -2.526 -20.783 1.00 91.88 83 GLY A O 1
ATOM 639 N N . GLY A 1 84 ? 2.932 -1.974 -20.945 1.00 90.00 84 GLY A N 1
ATOM 640 C CA . GLY A 1 84 ? 2.954 -0.945 -19.907 1.00 90.00 84 GLY A CA 1
ATOM 641 C C . GLY A 1 84 ? 3.071 -1.508 -18.482 1.00 90.00 84 GLY A C 1
ATOM 642 O O . GLY A 1 84 ? 2.847 -2.705 -18.266 1.00 90.00 84 GLY A O 1
ATOM 643 N N . PRO A 1 85 ? 3.413 -0.661 -17.493 1.00 89.00 85 PRO A N 1
ATOM 644 C CA . PRO A 1 85 ? 3.405 -1.052 -16.086 1.00 89.00 85 PRO A CA 1
ATOM 645 C C . PRO A 1 85 ? 1.981 -1.375 -15.616 1.00 89.00 85 PRO A C 1
ATOM 647 O O . PRO A 1 85 ? 1.027 -0.701 -16.005 1.00 89.00 85 PRO A O 1
ATOM 650 N N . LEU A 1 86 ? 1.839 -2.384 -14.754 1.00 86.44 86 LEU A N 1
ATOM 651 C CA . LEU A 1 86 ? 0.568 -2.655 -14.085 1.00 86.44 86 LEU A CA 1
ATOM 652 C C . LEU A 1 86 ? 0.331 -1.632 -12.969 1.00 86.44 86 LEU A C 1
ATOM 654 O O . LEU A 1 86 ? 1.224 -1.337 -12.172 1.00 86.44 86 LEU A O 1
ATOM 658 N N . CYS A 1 87 ? -0.892 -1.113 -12.910 1.00 84.50 87 CYS A N 1
ATOM 659 C CA . CYS A 1 87 ? -1.339 -0.192 -11.874 1.00 84.50 87 CYS A CA 1
ATOM 660 C C . CYS A 1 87 ? -2.211 -0.927 -10.858 1.00 84.50 87 CYS A C 1
ATOM 662 O O . CYS A 1 87 ? -2.936 -1.863 -11.188 1.00 84.50 87 CYS A O 1
ATOM 664 N N . PHE A 1 88 ? -2.159 -0.479 -9.609 1.00 87.25 88 PHE A N 1
ATOM 665 C CA . PHE A 1 88 ? -3.065 -0.974 -8.587 1.00 87.25 88 PHE A CA 1
ATOM 666 C C . PHE A 1 88 ? -4.471 -0.399 -8.802 1.00 87.25 88 PHE A C 1
ATOM 668 O O . PHE A 1 88 ? -4.640 0.818 -8.776 1.00 87.25 88 PHE A O 1
ATOM 675 N N . GLU A 1 89 ? -5.474 -1.267 -8.954 1.00 87.56 89 GLU A N 1
ATOM 676 C CA . GLU A 1 89 ? -6.882 -0.856 -9.067 1.00 87.56 89 GLU A CA 1
ATOM 677 C C . GLU A 1 89 ? -7.705 -1.225 -7.833 1.00 87.56 89 GLU A C 1
ATOM 679 O O . GLU A 1 89 ? -8.470 -0.409 -7.316 1.00 87.56 89 GLU A O 1
ATOM 684 N N . PHE A 1 90 ? -7.564 -2.453 -7.332 1.00 89.62 90 PHE A N 1
ATOM 685 C CA . PHE A 1 90 ? -8.305 -2.909 -6.163 1.00 89.62 90 PHE A CA 1
ATOM 686 C C . PHE A 1 90 ? -7.576 -3.991 -5.377 1.00 89.62 90 PHE A C 1
ATOM 688 O O . PHE A 1 90 ? -6.670 -4.657 -5.869 1.00 89.62 90 PHE A O 1
ATOM 695 N N . GLN A 1 91 ? -8.007 -4.169 -4.132 1.00 88.81 91 GLN A N 1
ATOM 696 C CA . GLN A 1 91 ? -7.530 -5.200 -3.223 1.00 88.81 91 GLN A CA 1
ATOM 697 C C . GLN A 1 91 ? -8.714 -5.893 -2.558 1.00 88.81 91 GLN A C 1
ATOM 699 O O . GLN A 1 91 ? -9.600 -5.233 -2.013 1.00 88.81 91 GLN A O 1
ATOM 704 N N . VAL A 1 92 ? -8.706 -7.224 -2.567 1.00 86.00 92 VAL A N 1
ATOM 705 C CA . VAL A 1 92 ? -9.653 -8.037 -1.796 1.00 86.00 92 VAL A CA 1
ATOM 706 C C . VAL A 1 92 ? -9.143 -8.156 -0.358 1.00 86.00 92 VAL A C 1
ATOM 708 O O . VAL A 1 92 ? -7.990 -8.515 -0.123 1.00 86.00 92 VAL A O 1
ATOM 711 N N . CYS A 1 93 ? -9.991 -7.841 0.618 1.00 80.44 93 CYS A N 1
ATOM 712 C CA . CYS A 1 93 ? -9.656 -7.881 2.039 1.00 80.44 93 CYS A CA 1
ATOM 713 C C . CYS A 1 93 ? -9.982 -9.266 2.623 1.00 80.44 93 CYS A C 1
ATOM 715 O O . CYS A 1 93 ? -11.106 -9.544 3.044 1.00 80.44 93 CYS A O 1
ATOM 717 N N . THR A 1 94 ? -8.979 -10.144 2.674 1.00 66.06 94 THR A N 1
ATOM 718 C CA . THR A 1 94 ? -9.118 -11.547 3.108 1.00 66.06 94 THR A CA 1
ATOM 719 C C . THR A 1 94 ? -9.393 -11.726 4.603 1.00 66.06 94 THR A C 1
ATOM 721 O O . THR A 1 94 ? -9.989 -12.730 4.989 1.00 66.06 94 THR A O 1
ATOM 724 N N . LEU A 1 95 ? -9.048 -10.752 5.455 1.00 63.06 95 LEU A N 1
ATOM 725 C CA . LEU A 1 95 ? -9.261 -10.846 6.908 1.00 63.06 95 LEU A CA 1
ATOM 726 C C . LEU A 1 95 ? -10.749 -11.030 7.273 1.00 63.06 95 LEU A C 1
ATOM 728 O O . LEU A 1 95 ? -11.081 -11.774 8.198 1.00 63.06 95 LEU A O 1
ATOM 732 N N . ARG A 1 96 ? -11.661 -10.402 6.515 1.00 61.97 96 ARG A N 1
ATOM 733 C CA . ARG A 1 96 ? -13.106 -10.616 6.671 1.00 61.97 96 ARG A CA 1
ATOM 734 C C . ARG A 1 96 ? -13.554 -11.952 6.090 1.00 61.97 96 ARG A C 1
ATOM 736 O O . ARG A 1 96 ? -14.349 -12.620 6.741 1.00 61.97 96 ARG A O 1
ATOM 743 N N . LEU A 1 97 ? -13.026 -12.367 4.934 1.00 56.09 97 LEU A N 1
ATOM 744 C CA . LEU A 1 97 ? -13.334 -13.682 4.354 1.00 56.09 97 LEU A CA 1
ATOM 745 C C . LEU A 1 97 ? -13.014 -14.803 5.346 1.00 56.09 97 LEU A C 1
ATOM 747 O O . LEU A 1 97 ? -13.863 -15.648 5.588 1.00 56.09 97 LEU A O 1
ATOM 751 N N . TYR A 1 98 ? -11.859 -14.747 6.013 1.00 60.69 98 TYR A N 1
ATOM 752 C CA . TYR A 1 98 ? -11.504 -15.721 7.045 1.00 60.69 98 TYR A CA 1
ATOM 753 C C . TYR A 1 98 ? -12.485 -15.707 8.227 1.00 60.69 98 TYR A C 1
ATOM 755 O O . TYR A 1 98 ? -13.000 -16.751 8.618 1.00 60.69 98 TYR A O 1
ATOM 763 N N . LYS A 1 99 ? -12.809 -14.525 8.773 1.00 59.59 99 LYS A N 1
ATOM 764 C CA . LYS A 1 99 ? -13.758 -14.405 9.895 1.00 59.59 99 LYS A CA 1
ATOM 765 C C . LYS A 1 99 ? -15.164 -14.897 9.529 1.00 59.59 99 LYS A C 1
ATOM 767 O O . LYS A 1 99 ? -15.852 -15.452 10.380 1.00 59.59 99 LYS A O 1
ATOM 772 N N . ILE A 1 100 ? -15.592 -14.680 8.287 1.00 59.66 100 ILE A N 1
ATOM 773 C CA . ILE A 1 100 ? -16.865 -15.169 7.753 1.00 59.66 100 ILE A CA 1
ATOM 774 C C . ILE A 1 100 ? -16.819 -16.694 7.595 1.00 59.66 100 ILE A C 1
ATOM 776 O O . ILE A 1 100 ? -17.688 -17.374 8.132 1.00 59.66 100 ILE A O 1
ATOM 780 N N . SER A 1 101 ? -15.787 -17.243 6.948 1.00 58.94 101 SER A N 1
ATOM 781 C CA . SER A 1 101 ? -15.616 -18.690 6.775 1.00 58.94 101 SER A CA 1
ATOM 782 C C . SER A 1 101 ? -15.570 -19.430 8.111 1.00 58.94 101 SER A C 1
ATOM 784 O O . SER A 1 101 ? -16.266 -20.423 8.282 1.00 58.94 101 SER A O 1
ATOM 786 N N . VAL A 1 102 ? -14.827 -18.919 9.098 1.00 61.31 102 VAL A N 1
ATOM 787 C CA . VAL A 1 102 ? -14.763 -19.523 10.439 1.00 61.31 102 VAL A CA 1
ATOM 788 C C . VAL A 1 102 ? -16.104 -19.425 11.167 1.00 61.31 102 VAL A C 1
ATOM 790 O O . VAL A 1 102 ? -16.483 -20.375 11.838 1.00 61.31 102 VAL A O 1
ATOM 793 N N . LYS A 1 103 ? -16.868 -18.333 11.016 1.00 58.41 103 LYS A N 1
ATOM 794 C CA . LYS A 1 103 ? -18.228 -18.243 11.581 1.00 58.41 103 LYS A CA 1
ATOM 795 C C . LYS A 1 103 ? -19.184 -19.265 10.967 1.00 58.41 103 LYS A C 1
ATOM 797 O O . LYS A 1 103 ? -19.975 -19.850 11.702 1.00 58.41 103 LYS A O 1
ATOM 802 N N . TYR A 1 104 ? -19.113 -19.481 9.654 1.00 58.06 104 TYR A N 1
ATOM 803 C CA . TYR A 1 104 ? -19.928 -20.493 8.981 1.00 58.06 104 TYR A CA 1
ATOM 804 C C . TYR A 1 104 ? -19.521 -21.913 9.384 1.00 58.06 104 TYR A C 1
ATOM 806 O O . TYR A 1 104 ? -20.393 -22.721 9.686 1.00 58.06 104 TYR A O 1
ATOM 814 N N . LEU A 1 105 ? -18.220 -22.200 9.479 1.00 56.62 105 LEU A N 1
ATOM 815 C CA . LEU A 1 105 ? -17.721 -23.495 9.952 1.00 56.62 105 LEU A CA 1
ATOM 816 C C . LEU A 1 105 ? -18.064 -23.744 11.429 1.00 56.62 105 LEU A C 1
ATOM 818 O O . LEU A 1 105 ? -18.497 -24.835 11.777 1.00 56.62 105 LEU A O 1
ATOM 822 N N . ALA A 1 106 ? -17.942 -22.732 12.290 1.00 55.16 106 ALA A N 1
ATOM 823 C CA . ALA A 1 106 ? -18.315 -22.831 13.699 1.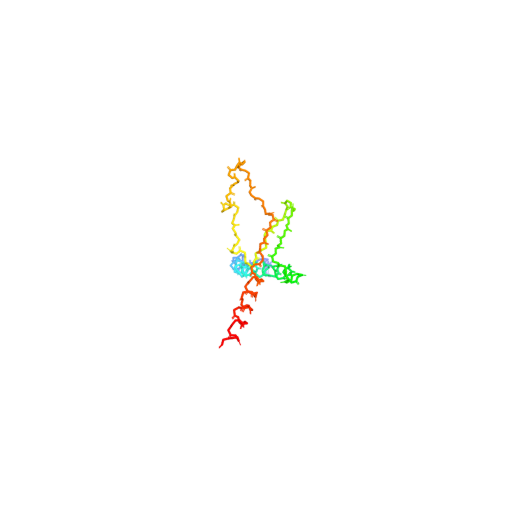00 55.16 106 ALA A CA 1
ATOM 824 C C . ALA A 1 106 ? -19.833 -22.983 13.893 1.00 55.16 106 ALA A C 1
ATOM 826 O O . ALA A 1 106 ? -20.260 -23.750 14.748 1.00 55.16 106 ALA A O 1
ATOM 827 N N . SER A 1 107 ? -20.653 -22.301 13.083 1.00 51.41 107 SER A N 1
ATOM 828 C CA . SER A 1 107 ? -22.115 -22.477 13.120 1.00 51.41 107 SER A CA 1
ATOM 829 C C . SER A 1 107 ? -22.534 -23.859 12.618 1.00 51.41 107 SER A C 1
ATOM 831 O O . SER A 1 107 ? -23.449 -24.447 13.178 1.00 51.41 107 SER A O 1
ATOM 833 N N . ALA A 1 108 ? -21.853 -24.403 11.604 1.00 51.66 108 ALA A N 1
ATOM 834 C CA . ALA A 1 108 ? -22.085 -25.770 11.139 1.00 51.66 108 ALA A CA 1
ATOM 835 C C . ALA A 1 108 ? -21.661 -26.822 12.182 1.00 51.66 108 ALA A C 1
ATOM 837 O O . ALA A 1 108 ? -22.352 -27.818 12.347 1.00 51.66 108 ALA A O 1
ATOM 838 N N . ALA A 1 109 ? -20.574 -26.582 12.922 1.00 50.66 109 ALA A N 1
ATOM 839 C CA . ALA A 1 109 ? -20.103 -27.470 13.987 1.00 50.66 109 ALA A CA 1
ATOM 840 C C . ALA A 1 109 ? -20.958 -27.430 15.270 1.00 50.66 109 ALA A C 1
ATOM 842 O O . ALA A 1 109 ? -20.885 -28.355 16.063 1.00 50.66 109 ALA A O 1
ATOM 843 N N . LEU A 1 110 ? -21.747 -26.372 15.492 1.00 53.16 110 LEU A N 1
ATOM 844 C CA . LEU A 1 110 ? -22.703 -26.269 16.608 1.00 53.16 110 LEU A CA 1
ATOM 845 C C . LEU A 1 110 ? -24.085 -26.865 16.284 1.00 53.16 110 LEU A C 1
ATOM 847 O O . LEU A 1 110 ? -24.922 -26.975 17.177 1.00 53.16 110 LEU A O 1
ATOM 851 N N . LEU A 1 111 ? -24.339 -27.205 15.017 1.00 51.66 111 LEU A N 1
ATOM 852 C CA . LEU A 1 111 ? -25.589 -27.804 14.533 1.00 51.66 111 LEU A CA 1
ATOM 853 C C . LEU A 1 111 ? -25.454 -29.307 14.206 1.00 51.66 111 LEU A C 1
ATOM 855 O O . LEU A 1 111 ? -26.421 -29.904 13.732 1.00 51.66 111 LEU A O 1
ATOM 859 N N . LEU A 1 112 ? -24.282 -29.899 14.457 1.00 45.88 112 LEU A N 1
ATOM 860 C CA . LEU A 1 112 ? -23.992 -31.338 14.399 1.00 45.88 112 LEU A CA 1
ATOM 861 C C . LEU A 1 112 ? -23.680 -31.848 15.808 1.00 45.88 112 LEU A C 1
ATOM 863 O O . LEU A 1 112 ? -24.101 -32.984 16.111 1.00 45.88 112 LEU A O 1
#

Foldseek 3Di:
DDDDDDPDDDDPPPPPVVVVVVVVVVVCVVVQLVVLQVVLCVVCVVPVPDQKFFDPDQPDDDRDNGPVPDDDQVRFAADPPPRHRDGDGMDGDCVVVVVVVVVVVVVVVVVD

Secondary structure (DSSP, 8-state):
-------------TTHHHHHHHHHHHTTHHHHHHHHHHHHHHHHHT-TT-SEEE---TT-----S-STTSPPTTTSPPPTTT-PPPPP-EEE-HHHHHHHHHHHHHHHHT--

Sequence (112 aa):
MSEDKACTSSLVSKEKVDDTMNSLMDSFEGDNDRKSWASFQERTGKAPEQVLRYCRNGGAKPLWPMSSGQPSKADIPKCNYCGGPLCFEFQVCTLRLYKISVKYLASAALLL

pLDDT: mean 72.31, std 16.6, range [37.28, 94.38]

InterPro domains:
  IPR007320 Programmed cell death protein 2, C-terminal [PF04194] (35-102)

Radius of gyration: 27.3 Å; chains: 1; bounding box: 87×62×61 Å

Organism: Quercus suber (NCBI:txid58331)